Protein AF-A0AAD7R2K9-F1 (afdb_monomer_lite)

Foldseek 3Di:
DDWDDWAADPVRDIDIDDDDDDDPVRLVVQDKDWDWDDDPVDPDIDIDIDDNDPDPPVVVVVVVVVVVVVVVVVVVVVVVVVVVVVVVCDPDDDDPPPVVVVVVVVVVVVVPPPDDDDDDDDDDDDDDDDD

Radius of gyration: 46.76 Å; chains: 1; bounding box: 80×74×136 Å

Secondary structure (DSSP, 8-state):
-EEPPPEE-TTS-EE--EE----HHHHHTT--EEEEE--TT-SS-EEEEE--PPPP-HHHHHHHHHHHHHHHHHHHHHHHHHHHHHHT----S--SSHHHHHHHHHHHHHTS--S----------------

pLDDT: mean 74.36, std 19.79, range [34.72, 96.75]

Structure (mmCIF, N/CA/C/O backbone):
data_AF-A0AAD7R2K9-F1
#
_entry.id   AF-A0AAD7R2K9-F1
#
loop_
_atom_site.group_PDB
_atom_site.id
_atom_site.type_symbol
_atom_site.label_atom_id
_atom_site.label_alt_id
_atom_site.label_comp_id
_atom_site.label_asym_id
_atom_site.label_entity_id
_atom_site.label_seq_id
_atom_site.pdbx_PDB_ins_code
_atom_site.Cartn_x
_atom_site.Cartn_y
_atom_site.Cartn_z
_atom_site.occupancy
_atom_site.B_iso_or_equiv
_atom_site.auth_seq_id
_atom_site.auth_comp_id
_atom_site.auth_asym_id
_atom_site.auth_atom_id
_atom_site.pdbx_PDB_model_num
ATOM 1 N N . MET A 1 1 ? 9.596 -16.242 -8.250 1.00 86.19 1 MET A N 1
ATOM 2 C CA . MET A 1 1 ? 9.595 -15.053 -9.129 1.00 86.19 1 MET A CA 1
ATOM 3 C C . MET A 1 1 ? 9.625 -15.546 -10.561 1.00 86.19 1 MET A C 1
ATOM 5 O O . MET A 1 1 ? 10.373 -16.474 -10.833 1.00 86.19 1 MET A O 1
ATOM 9 N N . THR A 1 2 ? 8.824 -14.954 -11.438 1.00 94.69 2 THR A N 1
ATOM 10 C CA . THR A 1 2 ? 8.693 -15.361 -12.841 1.00 94.69 2 THR A CA 1
ATOM 11 C C . THR A 1 2 ? 8.958 -14.160 -13.737 1.00 94.69 2 THR A C 1
ATOM 13 O O . THR A 1 2 ? 8.508 -13.049 -13.443 1.00 94.69 2 THR A O 1
ATOM 16 N N . ILE A 1 3 ? 9.710 -14.381 -14.810 1.00 94.94 3 ILE A N 1
ATOM 17 C CA . ILE A 1 3 ? 10.007 -13.392 -15.847 1.00 94.94 3 ILE A CA 1
ATOM 18 C C . ILE A 1 3 ? 9.209 -13.811 -17.079 1.00 94.94 3 ILE A C 1
ATOM 20 O O . ILE A 1 3 ? 9.294 -14.965 -17.486 1.00 94.94 3 ILE A O 1
ATOM 24 N N . GLY A 1 4 ? 8.381 -12.908 -17.597 1.00 94.31 4 GLY A N 1
ATOM 25 C CA . GLY A 1 4 ? 7.691 -13.101 -18.868 1.00 94.31 4 GLY A CA 1
ATOM 26 C C . GLY A 1 4 ? 8.590 -12.752 -20.048 1.00 94.31 4 GLY A C 1
ATOM 27 O O . GLY A 1 4 ? 9.653 -12.158 -19.868 1.00 94.31 4 GLY A O 1
ATOM 28 N N . ASP A 1 5 ? 8.134 -13.090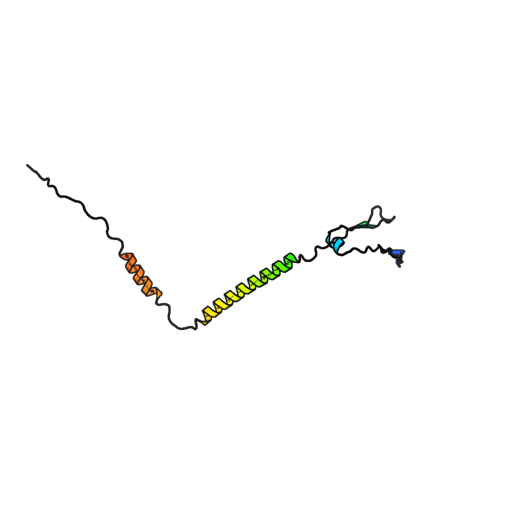 -21.247 1.00 95.56 5 ASP A N 1
ATOM 29 C CA . ASP A 1 5 ? 8.824 -12.720 -22.478 1.00 95.56 5 ASP A CA 1
ATOM 30 C C . ASP A 1 5 ? 8.746 -11.208 -22.734 1.00 95.56 5 ASP A C 1
ATOM 32 O O . ASP A 1 5 ? 7.863 -10.505 -22.228 1.00 95.56 5 ASP A O 1
ATOM 36 N N . THR A 1 6 ? 9.684 -10.708 -23.537 1.00 95.00 6 THR A N 1
ATOM 37 C CA . THR A 1 6 ? 9.663 -9.329 -24.031 1.00 95.00 6 THR A CA 1
ATOM 38 C C . THR A 1 6 ? 8.796 -9.263 -25.285 1.00 95.00 6 THR A C 1
ATOM 40 O O . THR A 1 6 ? 9.122 -9.890 -26.291 1.00 95.00 6 THR A O 1
ATOM 43 N N . LEU A 1 7 ? 7.707 -8.495 -25.242 1.00 96.12 7 LEU A N 1
ATOM 44 C CA . LEU A 1 7 ? 6.774 -8.340 -26.359 1.00 96.12 7 LEU A CA 1
ATOM 45 C C . LEU A 1 7 ? 6.941 -6.960 -27.012 1.00 96.12 7 LEU A C 1
ATOM 47 O O . LEU A 1 7 ? 7.045 -5.966 -26.294 1.00 96.12 7 LEU A O 1
ATOM 51 N N . PRO A 1 8 ? 6.956 -6.859 -28.349 1.00 96.75 8 PRO A N 1
ATOM 52 C CA . PRO A 1 8 ? 7.008 -5.573 -29.033 1.00 96.75 8 PRO A CA 1
ATOM 53 C C . PRO A 1 8 ? 5.651 -4.855 -28.996 1.00 96.75 8 PRO A C 1
ATOM 55 O O . 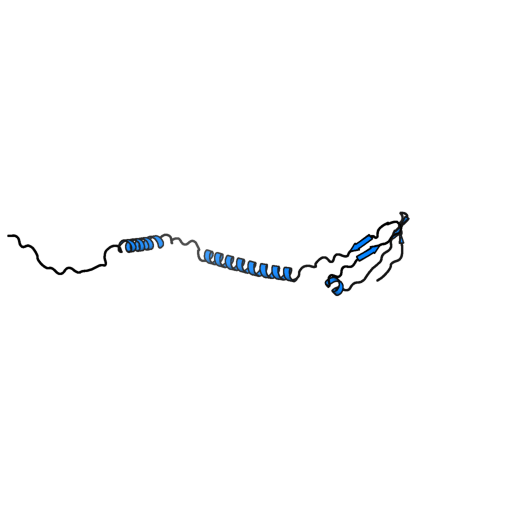PRO A 1 8 ? 4.595 -5.482 -29.077 1.00 96.75 8 PRO A O 1
ATOM 58 N N . ASN A 1 9 ? 5.695 -3.527 -28.940 1.00 94.81 9 ASN A N 1
ATOM 59 C CA . ASN A 1 9 ? 4.553 -2.645 -29.152 1.00 94.81 9 ASN A CA 1
ATOM 60 C C . ASN A 1 9 ? 4.537 -2.127 -30.594 1.00 94.81 9 ASN A C 1
ATOM 62 O O . ASN A 1 9 ? 5.582 -1.959 -31.222 1.00 94.81 9 ASN A O 1
ATOM 66 N N . GLY A 1 10 ? 3.346 -1.828 -31.120 1.00 96.69 10 GLY A N 1
ATOM 67 C CA . GLY A 1 10 ? 3.177 -1.286 -32.477 1.00 96.69 10 GLY A CA 1
ATOM 68 C C . GLY A 1 10 ? 3.746 0.127 -32.682 1.00 96.69 10 GLY A C 1
ATOM 69 O O . GLY A 1 10 ? 3.753 0.619 -33.804 1.00 96.69 10 GLY A O 1
ATOM 70 N N . ASP A 1 11 ? 4.221 0.769 -31.616 1.00 96.50 11 ASP A N 1
ATOM 71 C CA . ASP A 1 11 ? 4.829 2.103 -31.595 1.00 96.50 11 ASP A CA 1
ATOM 72 C C . ASP A 1 11 ? 6.371 2.066 -31.517 1.00 96.50 11 ASP A C 1
ATOM 74 O O . ASP A 1 11 ? 7.010 3.106 -31.367 1.00 96.50 11 ASP A O 1
ATOM 78 N N . GLY A 1 12 ? 6.980 0.877 -31.612 1.00 92.75 12 GLY A N 1
ATOM 79 C CA . GLY A 1 12 ? 8.433 0.693 -31.526 1.00 92.75 12 GLY A CA 1
ATOM 80 C C . GLY A 1 12 ? 8.982 0.568 -30.101 1.00 92.75 12 GLY A C 1
ATOM 81 O O . GLY A 1 12 ? 10.198 0.481 -29.926 1.00 92.75 12 GLY A O 1
ATOM 82 N N . THR A 1 13 ? 8.121 0.531 -29.081 1.00 94.31 13 THR A N 1
ATOM 83 C CA . THR A 1 13 ? 8.517 0.240 -27.694 1.00 94.31 13 THR A CA 1
ATOM 84 C C . THR A 1 13 ? 8.375 -1.256 -27.361 1.00 94.31 13 THR A C 1
ATOM 86 O O . THR A 1 13 ? 7.944 -2.053 -28.195 1.00 94.31 13 THR A O 1
ATOM 89 N N . TYR A 1 14 ? 8.760 -1.672 -26.150 1.00 94.12 14 TYR A N 1
ATOM 90 C CA . TYR A 1 14 ? 8.671 -3.068 -25.698 1.00 94.12 14 TYR A CA 1
ATOM 91 C C . TYR A 1 14 ? 7.967 -3.172 -24.341 1.00 94.12 14 TYR A C 1
ATOM 93 O O . TYR A 1 14 ? 8.106 -2.294 -23.489 1.00 94.12 14 TYR A O 1
ATOM 101 N N . GLN A 1 15 ? 7.263 -4.281 -24.112 1.00 95.06 15 GLN A N 1
ATOM 102 C CA . GLN A 1 15 ? 6.669 -4.656 -22.830 1.00 95.06 15 GLN A CA 1
ATOM 103 C C . GLN A 1 15 ? 7.389 -5.861 -22.232 1.00 95.06 15 GLN A C 1
ATOM 105 O O . GLN A 1 15 ? 7.686 -6.832 -22.923 1.00 95.06 15 GLN A O 1
ATOM 110 N N . LEU A 1 16 ? 7.618 -5.822 -20.921 1.00 94.31 16 LEU A N 1
ATOM 111 C CA . LEU A 1 16 ? 8.169 -6.932 -20.152 1.00 94.31 16 LEU A CA 1
ATOM 112 C C . LEU A 1 16 ? 7.472 -6.998 -18.796 1.00 94.31 16 LEU A C 1
ATOM 114 O O . LEU A 1 16 ? 7.330 -5.983 -18.113 1.00 94.31 16 LEU A O 1
ATOM 118 N N . ARG A 1 17 ? 7.096 -8.204 -18.364 1.00 94.81 17 ARG A N 1
ATOM 119 C CA . ARG A 1 17 ? 6.466 -8.428 -17.058 1.00 94.81 17 ARG A CA 1
ATOM 120 C C . ARG A 1 17 ? 7.356 -9.272 -16.154 1.00 94.81 17 ARG A C 1
ATOM 122 O O . ARG A 1 17 ? 7.820 -10.340 -16.539 1.00 94.81 17 ARG A O 1
ATOM 129 N N . ARG A 1 18 ? 7.534 -8.828 -14.908 1.00 94.19 18 ARG A N 1
ATOM 130 C CA . ARG A 1 18 ? 8.093 -9.639 -13.815 1.00 94.19 18 ARG A CA 1
ATOM 131 C C . ARG A 1 18 ? 7.031 -9.822 -12.742 1.00 94.19 18 ARG A C 1
ATOM 133 O O . ARG A 1 18 ? 6.247 -8.914 -12.483 1.00 94.19 18 ARG A O 1
ATOM 140 N N . SER A 1 19 ? 6.945 -11.006 -12.151 1.00 93.19 19 SER A N 1
ATOM 141 C CA . SER A 1 19 ? 5.942 -11.314 -11.126 1.00 93.19 19 SER A CA 1
ATOM 142 C C . SER A 1 19 ? 6.573 -12.041 -9.945 1.00 93.19 19 SER A C 1
ATOM 144 O O . SER A 1 19 ? 7.385 -12.952 -10.112 1.00 93.19 19 SER A O 1
ATOM 146 N N . LEU A 1 20 ? 6.211 -11.618 -8.737 1.00 91.19 20 LEU A N 1
ATOM 147 C CA . LEU A 1 20 ? 6.659 -12.199 -7.478 1.00 91.19 20 LEU A CA 1
ATOM 148 C C . LEU A 1 20 ? 5.429 -12.671 -6.705 1.00 91.19 20 LEU A C 1
ATOM 150 O O . LEU A 1 20 ? 4.560 -11.869 -6.379 1.00 91.19 20 LEU A O 1
ATOM 154 N N . SER A 1 21 ? 5.360 -13.969 -6.427 1.00 90.19 21 SER A N 1
ATOM 155 C CA . SER A 1 21 ? 4.327 -14.541 -5.567 1.00 90.19 21 SER A CA 1
ATOM 156 C C . SER A 1 21 ? 4.758 -14.393 -4.112 1.00 90.19 21 SER A C 1
ATOM 158 O O . SER A 1 21 ? 5.848 -14.835 -3.750 1.00 90.19 21 SER A O 1
ATOM 160 N N . VAL A 1 22 ? 3.908 -13.778 -3.294 1.00 87.25 22 VAL A N 1
ATOM 161 C CA . VAL A 1 22 ? 4.142 -13.536 -1.866 1.00 87.25 22 VAL A CA 1
ATOM 162 C C . VAL A 1 22 ? 3.010 -14.197 -1.081 1.00 87.25 22 VAL A C 1
ATOM 164 O O . VAL A 1 22 ? 1.856 -14.148 -1.507 1.00 87.25 22 VAL A O 1
ATOM 167 N N . SER A 1 23 ? 3.321 -14.847 0.042 1.00 86.75 23 SER A N 1
ATOM 168 C CA . SER A 1 23 ? 2.298 -15.435 0.912 1.00 86.75 23 SER A CA 1
ATOM 169 C C . SER A 1 23 ? 1.502 -14.352 1.653 1.00 86.75 23 SER A C 1
ATOM 171 O O . SER A 1 23 ? 2.006 -13.261 1.922 1.00 86.75 23 SER A O 1
ATOM 173 N N . ALA A 1 24 ? 0.259 -14.660 2.034 1.00 81.19 24 ALA A N 1
ATOM 174 C CA . ALA A 1 24 ? -0.593 -13.734 2.788 1.00 81.19 24 ALA A CA 1
ATOM 175 C C . ALA A 1 24 ? 0.027 -13.312 4.136 1.00 81.19 24 ALA A C 1
ATOM 177 O O . ALA A 1 24 ? -0.144 -12.176 4.578 1.00 81.19 24 ALA A O 1
ATOM 178 N N . GLU A 1 25 ? 0.790 -14.207 4.765 1.00 77.50 25 GLU A N 1
ATOM 179 C CA . GLU A 1 25 ? 1.482 -13.942 6.028 1.00 77.50 25 GLU A CA 1
ATOM 180 C C . GLU A 1 25 ? 2.633 -12.939 5.865 1.00 77.50 25 GLU A C 1
ATOM 182 O O . GLU A 1 25 ? 2.771 -12.009 6.656 1.00 77.50 25 GLU A O 1
ATOM 187 N N . MET A 1 26 ? 3.399 -13.056 4.775 1.00 73.00 26 MET A N 1
ATOM 188 C CA . MET A 1 26 ? 4.445 -12.093 4.414 1.00 73.00 26 MET A CA 1
ATOM 189 C C . MET A 1 26 ? 3.860 -10.717 4.065 1.00 73.00 26 MET A C 1
ATOM 191 O O . MET A 1 26 ? 4.425 -9.694 4.445 1.00 73.00 26 MET A O 1
ATOM 195 N N . LEU A 1 27 ? 2.695 -10.673 3.412 1.00 74.12 27 LEU A N 1
ATOM 196 C CA . LEU A 1 27 ? 1.980 -9.414 3.173 1.00 74.12 27 LEU A CA 1
ATOM 197 C C . LEU A 1 27 ? 1.470 -8.785 4.480 1.00 74.12 27 LEU A C 1
ATOM 199 O O . LEU A 1 27 ? 1.498 -7.567 4.634 1.00 74.12 27 LEU A O 1
ATOM 203 N N . SER A 1 28 ? 1.062 -9.611 5.446 1.00 68.06 28 SER A N 1
ATOM 204 C CA . SER A 1 28 ? 0.559 -9.166 6.753 1.00 68.06 28 SER A CA 1
ATOM 205 C C . SER A 1 28 ? 1.663 -8.656 7.685 1.00 68.06 28 SER A C 1
ATOM 207 O O . SER A 1 28 ? 1.408 -7.793 8.522 1.00 68.06 28 SER A O 1
ATOM 209 N N . GLN A 1 29 ? 2.905 -9.118 7.510 1.00 67.31 29 GLN A N 1
ATOM 210 C CA . GLN A 1 29 ? 4.074 -8.637 8.258 1.00 67.31 29 GLN A CA 1
ATOM 211 C C . GLN A 1 29 ? 4.573 -7.245 7.837 1.00 67.31 29 GLN A C 1
ATOM 213 O O . GLN A 1 29 ? 5.575 -6.774 8.371 1.00 67.31 29 GLN A O 1
ATOM 218 N N . ARG A 1 30 ? 3.855 -6.541 6.946 1.00 62.47 30 ARG A N 1
ATOM 219 C CA . ARG A 1 30 ? 4.150 -5.145 6.577 1.00 62.47 30 ARG A CA 1
ATOM 220 C C . ARG A 1 30 ? 5.530 -4.977 5.927 1.00 62.47 30 ARG A C 1
ATOM 222 O O . ARG A 1 30 ? 6.178 -3.944 6.088 1.00 62.47 30 ARG A O 1
ATOM 229 N N . HIS A 1 31 ? 5.972 -5.986 5.176 1.00 66.56 31 HIS A N 1
ATOM 230 C CA . HIS A 1 31 ? 7.195 -5.901 4.381 1.00 66.56 31 HIS A CA 1
ATOM 231 C C . HIS A 1 31 ? 7.001 -4.919 3.220 1.00 66.56 31 HIS A C 1
ATOM 233 O O . HIS A 1 31 ? 6.020 -4.997 2.479 1.00 66.56 31 HIS A O 1
ATOM 239 N N . GLY A 1 32 ? 7.937 -3.981 3.067 1.00 78.44 32 GLY A N 1
ATOM 240 C CA . GLY A 1 32 ? 7.981 -3.083 1.917 1.00 78.44 32 GLY A CA 1
ATOM 241 C C . GLY A 1 32 ? 8.591 -3.805 0.720 1.00 78.44 32 GLY A C 1
ATOM 242 O O . GLY A 1 32 ? 9.764 -4.173 0.756 1.00 78.44 32 GLY A O 1
ATOM 243 N N . TYR A 1 33 ? 7.810 -4.012 -0.339 1.00 86.25 33 TYR A N 1
ATOM 244 C CA . TYR A 1 33 ? 8.325 -4.539 -1.605 1.00 86.25 33 TYR A CA 1
ATOM 245 C C . TYR A 1 33 ? 8.579 -3.383 -2.561 1.00 86.25 33 TYR A C 1
ATOM 247 O O . TYR A 1 33 ? 7.712 -2.537 -2.729 1.00 86.25 33 TYR A O 1
ATOM 255 N N . THR A 1 34 ? 9.726 -3.354 -3.232 1.00 90.38 34 THR A N 1
ATOM 256 C CA . THR A 1 34 ? 10.027 -2.321 -4.233 1.00 90.38 34 THR A CA 1
ATOM 257 C C . THR A 1 34 ? 10.397 -2.974 -5.556 1.00 90.38 34 THR A C 1
ATOM 259 O O . THR A 1 34 ? 11.251 -3.857 -5.616 1.00 90.38 34 THR A O 1
ATOM 262 N N . CYS A 1 35 ? 9.744 -2.540 -6.631 1.00 91.62 35 CYS A N 1
ATOM 263 C CA . CYS A 1 35 ? 10.095 -2.884 -8.000 1.00 91.62 35 CYS A CA 1
ATOM 264 C C . CYS A 1 35 ? 11.013 -1.799 -8.569 1.00 91.62 35 CYS A C 1
ATOM 266 O O . CYS A 1 35 ? 10.579 -0.668 -8.763 1.00 91.62 35 CYS A O 1
ATOM 268 N N . THR A 1 36 ? 12.268 -2.148 -8.850 1.00 94.00 36 THR A N 1
ATOM 269 C CA . THR A 1 36 ? 13.249 -1.240 -9.457 1.00 94.00 36 THR A CA 1
ATOM 270 C C . THR A 1 36 ? 13.406 -1.534 -10.943 1.00 94.00 36 THR A C 1
ATOM 272 O O . THR A 1 36 ? 13.788 -2.640 -11.333 1.00 94.00 36 THR A O 1
ATOM 275 N N . VAL A 1 37 ? 13.188 -0.523 -11.777 1.00 93.88 37 VAL A N 1
ATOM 276 C CA . VAL A 1 37 ? 13.396 -0.572 -13.224 1.00 93.88 37 VAL A CA 1
ATOM 277 C C . VAL A 1 37 ? 14.594 0.299 -13.588 1.00 93.88 37 VAL A C 1
ATOM 279 O O . VAL A 1 37 ? 14.652 1.481 -13.255 1.00 93.88 37 VAL A O 1
ATOM 282 N N . ARG A 1 38 ? 15.561 -0.302 -14.288 1.00 93.50 38 ARG A N 1
ATOM 283 C CA . ARG A 1 38 ? 16.703 0.392 -14.893 1.00 93.50 38 ARG A CA 1
ATOM 284 C C . ARG A 1 38 ? 16.591 0.282 -16.403 1.00 93.50 38 ARG A C 1
ATOM 286 O O . ARG A 1 38 ? 16.453 -0.825 -16.921 1.00 93.50 38 ARG A O 1
ATOM 293 N N . HIS A 1 39 ? 16.660 1.411 -17.089 1.00 92.31 39 HIS A N 1
ATOM 294 C CA . HIS A 1 39 ? 16.611 1.474 -18.541 1.00 92.31 39 HIS A CA 1
ATOM 295 C C . HIS A 1 39 ? 17.624 2.508 -19.021 1.00 92.31 39 HIS A C 1
ATOM 297 O O . HIS A 1 39 ? 17.745 3.557 -18.406 1.00 92.31 39 HIS A O 1
ATOM 303 N N . VAL A 1 40 ? 18.343 2.219 -20.108 1.00 90.38 40 VAL A N 1
ATOM 304 C CA . VAL A 1 40 ? 19.434 3.076 -20.613 1.00 90.38 40 VAL A CA 1
ATOM 305 C C . VAL A 1 40 ? 18.975 4.495 -20.960 1.00 90.38 40 VAL A C 1
ATOM 307 O O . VAL A 1 40 ? 19.743 5.435 -20.835 1.00 90.38 40 VAL A O 1
ATOM 310 N N . SER A 1 41 ? 17.710 4.655 -21.355 1.00 87.88 41 SER A N 1
ATOM 311 C CA . SER A 1 41 ? 17.117 5.965 -21.652 1.00 87.88 41 SER A CA 1
ATOM 312 C C . SER A 1 41 ? 16.750 6.775 -20.400 1.00 87.88 41 SER A C 1
ATOM 314 O O . SER A 1 41 ? 16.189 7.858 -20.537 1.00 87.88 41 SER A O 1
ATOM 316 N N . MET A 1 42 ? 16.966 6.236 -19.199 1.00 90.00 42 MET A N 1
ATOM 317 C CA . MET A 1 42 ? 16.631 6.885 -17.936 1.00 90.00 42 MET A CA 1
ATOM 318 C C . MET A 1 42 ? 17.924 7.127 -17.159 1.00 90.00 42 MET A C 1
ATOM 320 O O . MET A 1 42 ? 18.617 6.178 -16.793 1.00 90.00 42 MET A O 1
ATOM 324 N N . ASP A 1 43 ? 18.242 8.395 -16.901 1.00 85.62 43 ASP A N 1
ATOM 325 C CA . ASP A 1 43 ? 19.428 8.769 -16.120 1.00 85.62 43 ASP A CA 1
ATOM 326 C C . ASP A 1 43 ? 19.325 8.275 -14.664 1.00 85.62 43 ASP A C 1
ATOM 328 O O . ASP A 1 43 ? 20.324 7.970 -14.012 1.00 85.62 43 ASP A O 1
ATOM 332 N N . ASN A 1 44 ? 18.095 8.145 -14.156 1.00 86.06 44 ASN A N 1
ATOM 333 C CA . ASN A 1 44 ? 17.772 7.572 -12.854 1.00 86.06 44 ASN A CA 1
ATOM 334 C C . ASN A 1 44 ? 17.069 6.207 -12.977 1.00 86.06 44 ASN A C 1
ATOM 336 O O . ASN A 1 44 ? 16.642 5.782 -14.042 1.00 86.06 44 ASN A O 1
ATOM 340 N N . LYS A 1 45 ? 16.927 5.494 -11.856 1.00 91.06 45 LYS A N 1
ATOM 341 C CA . LYS A 1 45 ? 16.068 4.300 -11.770 1.00 91.06 45 LYS A CA 1
ATOM 342 C C . LYS A 1 45 ? 14.624 4.699 -11.456 1.00 91.06 45 LYS A C 1
ATOM 344 O O . LYS A 1 45 ? 14.402 5.680 -10.745 1.00 91.06 45 LYS A O 1
ATOM 349 N N . LEU A 1 46 ? 13.669 3.903 -11.926 1.00 92.50 46 LEU A N 1
ATOM 350 C CA . LEU A 1 46 ? 12.269 3.990 -11.518 1.00 92.50 46 LEU A CA 1
ATOM 351 C C . LEU A 1 46 ? 12.007 2.956 -10.419 1.00 92.50 46 LEU A C 1
ATOM 353 O O . LEU A 1 46 ? 12.036 1.757 -10.686 1.00 92.50 46 LEU A O 1
ATOM 357 N N . ASP A 1 47 ? 11.749 3.425 -9.200 1.00 92.94 47 ASP A N 1
ATOM 358 C CA . ASP A 1 47 ? 11.395 2.586 -8.054 1.00 92.94 47 ASP A CA 1
ATOM 359 C C . ASP A 1 47 ? 9.897 2.714 -7.759 1.00 92.94 47 ASP A C 1
ATOM 361 O O . ASP A 1 47 ? 9.398 3.801 -7.481 1.00 92.94 47 ASP A O 1
ATOM 365 N N . VAL A 1 48 ? 9.180 1.593 -7.805 1.00 90.38 48 VAL A N 1
ATOM 366 C CA . VAL A 1 48 ? 7.759 1.504 -7.454 1.00 90.38 48 VAL A CA 1
ATOM 367 C C . VAL A 1 48 ? 7.631 0.681 -6.183 1.00 90.38 48 VAL A C 1
ATOM 369 O O . VAL A 1 48 ? 7.846 -0.533 -6.200 1.00 90.38 48 VAL A O 1
ATOM 372 N N . THR A 1 49 ? 7.296 1.333 -5.075 1.00 89.69 49 THR A N 1
ATOM 373 C CA . THR A 1 49 ? 7.090 0.664 -3.787 1.00 89.69 49 THR A CA 1
ATOM 374 C C . THR A 1 49 ? 5.649 0.179 -3.662 1.00 89.69 49 THR A C 1
ATOM 376 O O . THR A 1 49 ? 4.700 0.883 -3.995 1.00 89.69 49 THR A O 1
ATOM 379 N N . TRP A 1 50 ? 5.492 -1.051 -3.193 1.00 85.00 50 TRP A N 1
ATOM 380 C CA . TRP A 1 50 ? 4.227 -1.662 -2.837 1.00 85.00 50 TRP A CA 1
ATOM 381 C C . TRP A 1 50 ? 3.757 -1.111 -1.497 1.00 85.00 50 TRP A C 1
ATOM 383 O O . TRP A 1 50 ? 4.395 -1.337 -0.465 1.00 85.00 50 TRP A O 1
ATOM 393 N N . GLU A 1 51 ? 2.619 -0.429 -1.509 1.00 75.69 51 GLU A N 1
ATOM 394 C CA . GLU A 1 51 ? 1.983 0.060 -0.296 1.00 75.69 51 GLU A CA 1
ATOM 395 C C . GLU A 1 51 ? 0.892 -0.925 0.131 1.00 75.69 51 GLU A C 1
ATOM 397 O O . GLU A 1 51 ? -0.137 -1.080 -0.530 1.00 75.69 51 GLU A O 1
ATOM 402 N N . SER A 1 52 ? 1.131 -1.639 1.234 1.00 69.00 52 SER A N 1
ATOM 403 C CA . SER A 1 52 ? 0.099 -2.487 1.823 1.00 69.00 52 SER A CA 1
ATOM 404 C C . SER A 1 52 ? -0.981 -1.588 2.411 1.00 69.00 52 SER A C 1
ATOM 406 O O . SER A 1 52 ? -0.778 -0.997 3.474 1.00 69.00 52 SER A O 1
ATOM 408 N N . GLN A 1 53 ? -2.139 -1.506 1.754 1.00 65.12 53 GLN A N 1
ATOM 409 C CA . GLN A 1 53 ? -3.291 -0.854 2.364 1.00 65.12 53 GLN A CA 1
ATOM 410 C C . GLN A 1 53 ? -3.621 -1.566 3.683 1.00 65.12 53 GLN A C 1
ATOM 412 O O . GLN A 1 53 ? -3.682 -2.802 3.704 1.00 65.12 53 GLN A O 1
ATOM 417 N N . PRO A 1 54 ?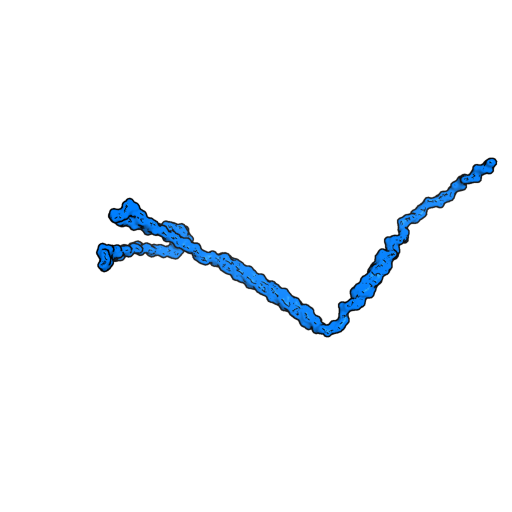 -3.795 -0.830 4.795 1.00 62.22 54 PRO A N 1
ATOM 418 C CA . PRO A 1 54 ? -4.269 -1.435 6.024 1.00 62.22 54 PRO A CA 1
ATOM 419 C C . PRO A 1 54 ? -5.633 -2.058 5.727 1.00 62.22 54 PRO A C 1
ATOM 421 O O . PRO A 1 54 ? -6.573 -1.363 5.341 1.00 62.22 54 PRO A O 1
ATOM 424 N N . GLY A 1 55 ? -5.724 -3.383 5.855 1.00 64.75 55 GLY A N 1
ATOM 425 C CA . GLY A 1 55 ? -7.002 -4.077 5.760 1.00 64.75 55 GLY A CA 1
ATOM 426 C C . GLY A 1 55 ? -7.996 -3.518 6.788 1.00 64.75 55 GLY A C 1
ATOM 427 O O . GLY A 1 55 ? -7.587 -2.843 7.739 1.00 64.75 55 GLY A O 1
ATOM 428 N N . PRO A 1 56 ? -9.304 -3.787 6.629 1.00 68.25 56 PRO A N 1
ATOM 429 C CA . PRO A 1 56 ? -10.303 -3.364 7.601 1.00 68.25 56 PRO A CA 1
ATOM 430 C C . PRO A 1 56 ? -9.858 -3.774 9.006 1.00 68.25 56 PRO A C 1
ATOM 432 O O . PRO A 1 56 ? -9.561 -4.944 9.242 1.00 68.25 56 PRO A O 1
ATOM 435 N N . ASN A 1 57 ? -9.790 -2.819 9.936 1.00 77.38 57 ASN A N 1
ATOM 436 C CA . ASN A 1 57 ? -9.463 -3.112 11.327 1.00 77.38 57 ASN A CA 1
ATOM 437 C C . ASN A 1 57 ? -10.610 -3.938 11.918 1.00 77.38 57 ASN A C 1
ATOM 439 O O . ASN A 1 57 ? -11.579 -3.379 12.425 1.00 77.38 57 ASN A O 1
ATOM 443 N N . ILE A 1 58 ? -10.519 -5.267 11.828 1.00 76.69 58 ILE A N 1
ATOM 444 C CA . ILE A 1 58 ? -11.587 -6.200 12.223 1.00 76.69 58 ILE A CA 1
ATOM 445 C C . ILE A 1 58 ? -12.005 -5.948 13.677 1.00 76.69 58 ILE A C 1
ATOM 447 O O . ILE A 1 58 ? -13.193 -5.936 13.984 1.00 76.69 58 ILE A O 1
ATOM 451 N N . ALA A 1 59 ? -11.047 -5.637 14.555 1.00 74.12 59 ALA A N 1
ATOM 452 C CA . ALA A 1 59 ? -11.314 -5.252 15.941 1.00 74.12 59 ALA A CA 1
ATOM 453 C C . ALA A 1 59 ? -12.197 -3.994 16.059 1.00 74.12 59 ALA A C 1
ATOM 455 O O . ALA A 1 59 ? -13.092 -3.938 16.898 1.00 74.12 59 ALA A O 1
ATOM 456 N N . LEU A 1 60 ? -11.983 -3.002 15.192 1.00 81.00 60 LEU A N 1
ATOM 457 C CA . LEU A 1 60 ? -12.737 -1.749 15.175 1.00 81.00 60 LEU A CA 1
ATOM 458 C C . LEU A 1 60 ? -14.141 -1.958 14.594 1.00 81.00 60 LEU A C 1
ATOM 460 O O . LEU A 1 60 ? -15.111 -1.425 15.125 1.00 81.00 60 LEU A O 1
ATOM 464 N N . VAL A 1 61 ? -14.262 -2.801 13.564 1.00 81.69 61 VAL A N 1
ATOM 465 C CA . VAL A 1 61 ? -15.555 -3.193 12.982 1.00 81.69 61 VAL A CA 1
ATOM 466 C C . VAL A 1 61 ? -16.396 -3.963 14.001 1.00 81.69 61 VAL A C 1
ATOM 468 O O . VAL A 1 61 ? -17.553 -3.613 14.233 1.00 81.69 61 VAL A O 1
ATOM 471 N N . LEU A 1 62 ? -15.823 -4.972 14.663 1.00 82.56 62 LEU A N 1
ATOM 472 C CA . LEU A 1 62 ? -16.518 -5.748 15.694 1.00 82.56 62 LEU A CA 1
ATOM 473 C C . LEU A 1 62 ? -16.888 -4.879 16.903 1.00 82.56 62 LEU A C 1
ATOM 475 O O . LEU A 1 62 ? -18.022 -4.942 17.378 1.00 82.56 62 LEU A O 1
ATOM 479 N N . GLY A 1 63 ? -15.969 -4.022 17.357 1.00 85.88 63 GLY A N 1
ATOM 480 C CA . GLY A 1 63 ? -16.217 -3.094 18.460 1.00 85.88 63 GLY A CA 1
ATOM 481 C C . GLY A 1 63 ? -17.356 -2.116 18.166 1.00 85.88 63 GLY A C 1
ATOM 482 O O . GLY A 1 63 ? -18.267 -1.962 18.981 1.00 85.88 63 GLY A O 1
ATOM 483 N N . ALA A 1 64 ? -17.362 -1.506 16.978 1.00 87.50 64 ALA A N 1
ATOM 484 C CA . ALA A 1 64 ? -18.426 -0.596 16.559 1.00 87.50 64 ALA A CA 1
ATOM 485 C C . ALA A 1 64 ? -19.786 -1.308 16.464 1.00 87.50 64 ALA A C 1
ATOM 487 O O . ALA A 1 64 ? -20.793 -0.780 16.934 1.00 87.50 64 ALA A O 1
ATOM 488 N N . SER A 1 65 ? -19.805 -2.532 15.928 1.00 86.50 65 SER A N 1
ATOM 489 C CA . SER A 1 65 ? -21.022 -3.341 15.778 1.00 86.50 65 SER A CA 1
ATOM 490 C C . SER A 1 65 ? -21.677 -3.648 17.127 1.00 86.50 65 SER A C 1
ATOM 492 O O . SER A 1 65 ? -22.870 -3.415 17.312 1.00 86.50 65 SER A O 1
ATOM 494 N N . LEU A 1 66 ? -20.892 -4.129 18.097 1.00 89.25 66 LEU A N 1
ATOM 495 C CA . LEU A 1 66 ? -21.390 -4.461 19.436 1.00 89.25 66 LEU A CA 1
ATOM 496 C C . LEU A 1 66 ? -21.894 -3.222 20.185 1.00 89.25 66 LEU A C 1
ATOM 498 O O . LEU A 1 66 ? -22.930 -3.276 20.848 1.00 89.25 66 LEU A O 1
ATOM 502 N N . THR A 1 67 ? -21.186 -2.101 20.043 1.00 89.06 67 THR A N 1
ATOM 503 C CA . THR A 1 67 ? -21.560 -0.831 20.680 1.00 89.06 67 THR A CA 1
ATOM 504 C C . THR A 1 67 ? -22.860 -0.270 20.096 1.00 89.06 67 THR A C 1
ATOM 506 O O . THR A 1 67 ? -23.722 0.199 20.834 1.00 89.06 67 THR A O 1
ATOM 509 N N . ALA A 1 68 ? -23.045 -0.358 18.777 1.00 92.19 68 ALA A N 1
ATOM 510 C CA . ALA A 1 68 ? -24.273 0.085 18.123 1.00 92.19 68 ALA A CA 1
ATOM 511 C C . ALA A 1 68 ? -25.488 -0.763 18.533 1.00 92.19 68 ALA A C 1
ATOM 513 O O . ALA A 1 68 ? -26.560 -0.220 18.800 1.00 92.19 68 ALA A O 1
ATOM 514 N N . LEU A 1 69 ? -25.320 -2.087 18.628 1.00 92.94 69 LEU A N 1
ATOM 515 C CA . LEU A 1 69 ? -26.391 -2.997 19.044 1.00 92.94 69 LEU A CA 1
ATOM 516 C C . LEU A 1 69 ? -26.825 -2.757 20.494 1.00 92.94 69 LEU A C 1
ATOM 518 O O . LEU A 1 69 ? -28.025 -2.707 20.772 1.00 92.94 69 LEU A O 1
ATOM 522 N N . SER A 1 70 ? -25.875 -2.576 21.415 1.00 90.62 70 SER A N 1
ATOM 523 C CA . SER A 1 70 ? -26.192 -2.318 22.824 1.00 90.62 70 SER A CA 1
ATOM 524 C C . SER A 1 70 ? -26.894 -0.971 23.012 1.00 90.62 70 SER A C 1
ATOM 526 O O . SER A 1 70 ? -27.923 -0.905 23.686 1.00 90.62 70 SER A O 1
ATOM 528 N N . ALA A 1 71 ? -26.406 0.084 22.354 1.00 92.94 71 ALA A N 1
ATOM 529 C CA . ALA A 1 71 ? -27.038 1.399 22.377 1.00 92.94 71 ALA A CA 1
ATOM 530 C C . ALA A 1 71 ? -28.451 1.366 21.772 1.00 92.94 71 ALA A C 1
ATOM 532 O O . ALA A 1 71 ? -29.391 1.897 22.366 1.00 92.94 71 ALA A O 1
ATOM 533 N N . GLY A 1 72 ? -28.627 0.693 20.630 1.00 94.06 72 GLY A N 1
ATOM 534 C CA . GLY A 1 72 ? -29.931 0.526 19.991 1.00 94.06 72 GLY A CA 1
ATOM 535 C C . GLY A 1 72 ? -30.937 -0.187 20.895 1.00 94.06 72 GLY A C 1
ATOM 536 O O . GLY A 1 72 ? -32.067 0.277 21.047 1.00 94.06 72 GLY A O 1
ATOM 537 N N . LEU A 1 73 ? -30.518 -1.266 21.565 1.00 94.62 73 LEU A N 1
ATOM 538 C CA . LEU A 1 73 ? -31.375 -1.995 22.500 1.00 94.62 73 LEU A CA 1
ATOM 539 C C . LEU A 1 73 ? -31.824 -1.114 23.674 1.00 94.62 73 LEU A C 1
ATOM 541 O O . LEU A 1 73 ? -33.004 -1.119 24.023 1.00 94.62 73 LEU A O 1
ATOM 545 N N . LEU A 1 74 ? -30.915 -0.323 24.253 1.00 94.50 74 LEU A N 1
ATOM 546 C CA . LEU A 1 74 ? -31.246 0.600 25.343 1.00 94.50 74 LEU A CA 1
ATOM 547 C C . LEU A 1 74 ? -32.291 1.638 24.915 1.00 94.50 74 LEU A C 1
ATOM 549 O O . LEU A 1 74 ? -33.259 1.863 25.641 1.00 94.50 74 LEU A O 1
ATOM 553 N N . ILE A 1 75 ? -32.142 2.223 23.723 1.00 95.12 75 ILE A N 1
ATOM 554 C CA . ILE A 1 75 ? -33.101 3.198 23.182 1.00 95.12 75 ILE A CA 1
ATOM 555 C C . ILE A 1 75 ? -34.482 2.560 23.005 1.00 95.12 75 ILE A C 1
ATOM 557 O O . ILE A 1 75 ? -35.488 3.148 23.404 1.00 95.12 75 ILE A O 1
ATOM 561 N N . VAL A 1 76 ? -34.541 1.342 22.458 1.00 96.06 76 VAL A N 1
ATOM 562 C CA . VAL A 1 76 ? -35.801 0.606 22.272 1.00 96.06 76 VAL A CA 1
ATOM 563 C C . VAL A 1 76 ? -36.471 0.320 23.615 1.00 96.06 76 VAL A C 1
ATOM 565 O O . VAL A 1 76 ? -37.666 0.572 23.763 1.00 96.06 76 VAL A O 1
ATOM 568 N N . VAL A 1 77 ? -35.719 -0.150 24.615 1.00 95.62 77 VAL A N 1
ATOM 569 C CA . VAL A 1 77 ? -36.254 -0.420 25.959 1.00 95.62 77 VAL A CA 1
ATOM 570 C C . VAL A 1 77 ? -36.825 0.854 26.580 1.00 95.62 77 VAL A C 1
ATOM 572 O O . VAL A 1 77 ? -37.960 0.843 27.054 1.00 95.62 77 VAL A O 1
ATOM 575 N N . VAL A 1 78 ? -36.087 1.966 26.533 1.00 95.19 78 VAL A N 1
ATOM 576 C CA . VAL A 1 78 ? -36.558 3.259 27.052 1.00 95.19 78 VAL A CA 1
ATOM 577 C C . VAL A 1 78 ? -37.816 3.723 26.313 1.00 95.19 78 VAL A C 1
ATOM 579 O O . VAL A 1 78 ? -38.796 4.099 26.959 1.00 95.19 78 VAL A O 1
ATOM 582 N N . GLY A 1 79 ? -37.839 3.629 24.981 1.00 95.69 79 GLY A N 1
ATOM 583 C CA . GLY A 1 79 ? -39.006 3.970 24.167 1.00 95.69 79 GLY A CA 1
ATOM 584 C C . GLY A 1 79 ? -40.241 3.143 24.532 1.00 95.69 79 GLY A C 1
ATOM 585 O O . GLY A 1 79 ? -41.323 3.698 24.727 1.00 95.69 79 GLY A O 1
ATOM 586 N N . VAL A 1 80 ? -40.079 1.830 24.722 1.00 94.88 80 VAL A N 1
ATOM 587 C CA . VAL A 1 80 ? -41.161 0.931 25.152 1.00 94.88 80 VAL A CA 1
ATOM 588 C C . VAL A 1 80 ? -41.643 1.270 26.563 1.00 94.88 80 VAL A C 1
ATOM 590 O O . VAL A 1 80 ? -42.850 1.286 26.802 1.00 94.88 80 VAL A O 1
ATOM 593 N N . LEU A 1 81 ? -40.743 1.565 27.505 1.00 92.25 81 LEU A N 1
ATOM 594 C CA . LEU A 1 81 ? -41.121 1.949 28.869 1.00 92.25 81 LEU A CA 1
ATOM 595 C C . LEU A 1 81 ? -41.930 3.251 28.889 1.00 92.25 81 LEU A C 1
ATOM 597 O O . LEU A 1 81 ? -42.950 3.324 29.576 1.00 92.25 81 LEU A O 1
ATOM 601 N N . ILE A 1 82 ? -41.514 4.256 28.114 1.00 93.12 82 ILE A N 1
ATOM 602 C CA . ILE A 1 82 ? -42.244 5.521 27.975 1.00 93.12 82 ILE A CA 1
ATOM 603 C C . ILE A 1 82 ? -43.614 5.271 27.340 1.00 93.12 82 ILE A C 1
ATOM 605 O O . ILE A 1 82 ? -44.626 5.725 27.872 1.00 93.12 82 ILE A O 1
ATOM 609 N N . TRP A 1 83 ? -43.671 4.491 26.259 1.00 91.62 83 TRP A N 1
ATOM 610 C CA . TRP A 1 83 ? -44.925 4.173 25.581 1.00 91.62 83 TRP A CA 1
ATOM 611 C C . TRP A 1 83 ? -45.904 3.411 26.481 1.00 91.62 83 TRP A C 1
ATOM 613 O O . TRP A 1 83 ? -47.084 3.753 26.539 1.00 91.62 83 TRP A O 1
ATOM 623 N N . ARG A 1 84 ? -45.424 2.431 27.259 1.00 87.94 84 ARG A N 1
ATOM 624 C CA . ARG A 1 84 ? -46.255 1.712 28.240 1.00 87.94 84 ARG A CA 1
ATOM 625 C C . ARG A 1 84 ? -46.759 2.641 29.342 1.00 87.94 84 ARG A C 1
ATOM 627 O O . ARG A 1 84 ? -47.935 2.574 29.679 1.00 87.94 84 ARG A O 1
ATOM 634 N N . ARG A 1 85 ? -45.916 3.546 29.855 1.00 82.19 85 ARG A N 1
ATOM 635 C CA . ARG A 1 85 ? -46.327 4.554 30.852 1.00 82.19 85 ARG A CA 1
ATOM 636 C C . ARG A 1 85 ? -47.376 5.529 30.316 1.00 82.19 85 ARG A C 1
ATOM 638 O O . ARG A 1 85 ? -48.223 5.969 31.086 1.00 82.19 85 ARG A O 1
ATOM 645 N N . GLN A 1 86 ? -47.326 5.865 29.028 1.00 76.94 86 GLN A N 1
ATOM 646 C CA . GLN A 1 86 ? -48.331 6.712 28.382 1.00 76.94 86 GLN A CA 1
ATOM 647 C C . GLN A 1 86 ? -49.631 5.949 28.103 1.00 76.94 86 GLN A C 1
ATOM 649 O O . GLN A 1 86 ? -50.703 6.503 28.296 1.00 76.94 86 GLN A O 1
ATOM 654 N N . ARG A 1 87 ? -49.570 4.663 27.736 1.00 66.50 87 ARG A N 1
ATOM 655 C CA . ARG A 1 87 ? -50.773 3.831 27.541 1.00 66.50 87 ARG A CA 1
ATOM 656 C C . ARG A 1 87 ? -51.491 3.456 28.833 1.00 66.50 87 ARG A C 1
ATOM 658 O O . ARG A 1 87 ? -52.702 3.307 28.816 1.00 66.50 87 ARG A O 1
ATOM 665 N N . SER A 1 88 ? -50.779 3.345 29.955 1.00 57.72 88 SER A N 1
ATOM 666 C CA . SER A 1 88 ? -51.409 3.253 31.282 1.00 57.72 88 SER A CA 1
ATOM 667 C C . SER A 1 88 ? -52.091 4.561 31.712 1.00 57.72 88 SER A C 1
ATOM 669 O O . SER A 1 88 ? -52.718 4.598 32.766 1.00 57.72 88 SER A O 1
ATOM 671 N N . ARG A 1 89 ? -51.966 5.627 30.913 1.00 55.88 89 ARG A N 1
ATOM 672 C CA . ARG A 1 89 ? -52.656 6.906 31.064 1.00 55.88 89 ARG A CA 1
ATOM 673 C C . ARG A 1 89 ? -53.576 7.133 29.860 1.00 55.88 89 ARG A C 1
ATOM 675 O O . ARG A 1 89 ? -53.339 8.031 29.059 1.00 55.88 89 ARG A O 1
ATOM 682 N N . GLU A 1 90 ? -54.632 6.334 29.716 1.00 52.91 90 GLU A N 1
ATOM 683 C CA . GLU A 1 90 ? -55.794 6.848 28.979 1.00 52.91 90 GLU A CA 1
ATOM 684 C C . GLU A 1 90 ? -56.347 8.094 29.708 1.00 52.91 90 GLU A C 1
ATOM 686 O O . GLU A 1 90 ? -56.203 8.193 30.933 1.00 52.91 90 GLU A O 1
ATOM 691 N N . PRO A 1 91 ? -56.907 9.076 28.973 1.00 54.12 91 PRO A N 1
ATOM 692 C CA . PRO A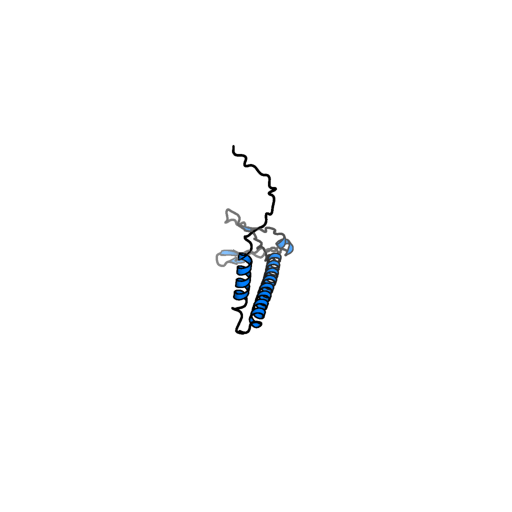 1 91 ? -57.255 10.408 29.470 1.00 54.12 91 PRO A CA 1
ATOM 693 C C . PRO A 1 91 ? -58.479 10.374 30.398 1.00 54.12 91 PRO A C 1
ATOM 695 O O . PRO A 1 91 ? -59.584 10.766 30.038 1.00 54.12 91 PRO A O 1
ATOM 698 N N . GLY A 1 92 ? -58.274 9.902 31.623 1.00 42.81 92 GLY A N 1
ATOM 699 C CA . GLY A 1 92 ? -59.186 10.111 32.735 1.00 42.81 92 GLY A CA 1
ATOM 700 C C . GLY A 1 92 ? -58.973 11.509 33.298 1.00 42.81 92 GLY A C 1
ATOM 701 O O . GLY A 1 92 ? -57.890 11.836 33.778 1.00 42.81 92 GLY A O 1
ATOM 702 N N . CYS A 1 93 ? -60.009 12.336 33.207 1.00 48.97 93 CYS A N 1
ATOM 703 C CA . CYS A 1 93 ? -60.144 13.584 33.947 1.00 48.97 93 CYS A CA 1
ATOM 704 C C . CYS A 1 93 ? -59.691 13.420 35.418 1.00 48.97 93 CYS A C 1
ATOM 706 O O . CYS A 1 93 ? -59.875 12.359 36.010 1.00 48.97 93 CYS A O 1
ATOM 708 N N . SER A 1 94 ? -59.169 14.501 36.002 1.00 55.44 94 SER A N 1
ATOM 709 C CA . SER A 1 94 ? -58.777 14.660 37.414 1.00 55.44 94 SER A CA 1
ATOM 710 C C . SER A 1 94 ? -57.410 14.122 37.841 1.00 55.44 94 SER A C 1
ATOM 712 O O . SER A 1 94 ? -57.276 13.025 38.370 1.00 55.44 94 SER A O 1
ATOM 714 N N . SER A 1 95 ? -56.418 15.013 37.805 1.00 49.44 95 SER A N 1
ATOM 715 C CA . SER A 1 95 ? -55.482 15.176 38.927 1.00 49.44 95 SER A CA 1
ATOM 716 C C . SER A 1 95 ? -54.785 16.537 38.833 1.00 49.44 95 SER A C 1
ATOM 718 O O . SER A 1 95 ? -53.581 16.613 38.609 1.00 49.44 95 SER A O 1
ATOM 720 N N . ALA A 1 96 ? -55.559 17.616 38.942 1.00 47.19 96 ALA A N 1
ATOM 721 C CA . ALA A 1 96 ? -55.016 18.953 39.194 1.00 47.19 96 ALA A CA 1
ATOM 722 C C . ALA A 1 96 ? -55.245 19.414 40.645 1.00 47.19 96 ALA A C 1
ATOM 724 O O . ALA A 1 96 ? -54.706 20.434 41.037 1.00 47.19 96 ALA A O 1
ATOM 725 N N . THR A 1 97 ? -55.994 18.666 41.464 1.00 50.00 97 THR A N 1
ATOM 726 C CA . THR A 1 97 ? -56.480 19.166 42.763 1.00 50.00 97 THR A CA 1
ATOM 727 C C . THR A 1 97 ? -55.899 18.477 43.999 1.00 50.00 97 THR A C 1
ATOM 729 O O . THR A 1 97 ? -56.274 18.839 45.105 1.00 50.00 97 THR A O 1
ATOM 732 N N . LYS A 1 98 ? -54.960 17.524 43.879 1.00 46.06 98 LYS A N 1
ATOM 733 C CA . LYS A 1 98 ? -54.319 16.931 45.079 1.00 46.06 98 LYS A CA 1
ATOM 734 C C . LYS A 1 98 ? -53.129 17.731 45.601 1.00 46.06 98 LYS A C 1
ATOM 736 O O . LYS A 1 98 ? -52.817 17.680 46.779 1.00 46.06 98 LYS A O 1
ATOM 741 N N . ASN A 1 99 ? -52.485 18.475 44.717 1.00 55.44 99 ASN A N 1
ATOM 742 C CA . ASN A 1 99 ? -51.284 19.252 44.998 1.00 55.44 99 ASN A CA 1
ATOM 743 C C . ASN A 1 99 ? -51.595 20.632 45.601 1.00 55.44 99 ASN A C 1
ATOM 745 O O . ASN A 1 99 ? -50.727 21.198 46.251 1.00 55.44 99 ASN A O 1
ATOM 749 N N . GLU A 1 100 ? -52.814 21.153 45.442 1.00 58.91 100 GLU A N 1
ATOM 750 C CA . GLU A 1 100 ? -53.189 22.470 45.979 1.00 58.91 100 GLU A CA 1
ATOM 751 C C . GLU A 1 100 ? -53.623 22.389 47.455 1.00 58.91 100 GLU A C 1
ATOM 753 O O . GLU A 1 100 ? -53.175 23.192 48.268 1.00 58.91 100 GLU A O 1
ATOM 758 N N . GLU A 1 101 ? -54.366 21.344 47.849 1.00 55.50 101 GLU A N 1
ATOM 759 C CA . GLU A 1 101 ? -54.798 21.146 49.246 1.00 55.50 101 GLU A CA 1
ATOM 760 C C . GLU A 1 101 ? -53.650 20.670 50.165 1.00 55.50 101 GLU A C 1
ATOM 762 O O . GLU A 1 101 ? -53.609 20.995 51.352 1.00 55.50 101 GLU A O 1
ATOM 767 N N . GLU A 1 102 ? -52.679 19.922 49.625 1.00 59.66 102 GLU A N 1
ATOM 768 C CA . GLU A 1 102 ? -51.483 19.491 50.366 1.00 59.66 102 GLU A CA 1
ATOM 769 C C . GLU A 1 102 ? -50.503 20.660 50.576 1.00 59.66 102 GLU A C 1
ATOM 771 O O . GLU A 1 102 ? -49.932 20.802 51.656 1.00 59.66 102 GLU A O 1
ATOM 776 N N . MET A 1 103 ? -50.380 21.561 49.595 1.00 55.19 103 MET A N 1
ATOM 777 C CA . MET A 1 103 ? -49.520 22.747 49.681 1.00 55.19 103 MET A CA 1
ATOM 778 C C . MET A 1 103 ? -50.087 23.822 50.627 1.00 55.19 103 MET A C 1
ATOM 780 O O . MET A 1 103 ? -49.315 24.494 51.312 1.00 55.19 103 MET A O 1
ATOM 784 N N . GLU A 1 104 ? -51.416 23.943 50.746 1.00 64.50 104 GLU A N 1
ATOM 785 C CA . GLU A 1 104 ? -52.063 24.835 51.722 1.00 64.50 104 GLU A CA 1
ATOM 786 C C . GLU A 1 104 ? -51.819 24.374 53.171 1.00 64.50 104 GLU A C 1
ATOM 788 O O . GLU A 1 104 ? -51.455 25.178 54.033 1.00 64.50 104 GLU A O 1
ATOM 793 N N . ARG A 1 105 ? -51.904 23.060 53.434 1.00 63.44 105 ARG A N 1
ATOM 794 C CA . ARG A 1 105 ? -51.608 22.476 54.757 1.00 63.44 105 ARG A CA 1
ATOM 795 C C . ARG A 1 105 ? -50.136 22.625 55.150 1.00 63.44 105 ARG A C 1
ATOM 797 O O . ARG A 1 105 ? -49.839 22.872 56.317 1.00 63.44 105 ARG A O 1
ATOM 804 N N . ILE A 1 106 ? -49.221 22.511 54.187 1.00 63.69 106 ILE A N 1
ATOM 805 C CA . ILE A 1 106 ? -47.778 22.685 54.415 1.00 63.69 106 ILE A CA 1
ATOM 806 C C . ILE A 1 106 ? -47.442 24.156 54.727 1.00 63.69 106 ILE A C 1
ATOM 808 O O . ILE A 1 106 ? -46.663 24.422 55.642 1.00 63.69 106 ILE A O 1
ATOM 812 N N . ASN A 1 107 ? -48.068 25.118 54.040 1.00 59.47 107 ASN A N 1
ATOM 813 C CA . ASN A 1 107 ? -47.849 26.547 54.296 1.00 59.47 107 ASN A CA 1
ATOM 814 C C . ASN A 1 107 ? -48.476 27.028 55.617 1.00 59.47 107 ASN A C 1
ATOM 816 O O . ASN A 1 107 ? -47.914 27.908 56.267 1.00 59.47 107 ASN A O 1
ATOM 820 N N . ALA A 1 108 ? -49.593 26.431 56.050 1.00 61.16 108 ALA A N 1
ATOM 821 C CA . ALA A 1 108 ? -50.183 26.700 57.363 1.00 61.16 108 ALA A CA 1
ATOM 822 C C . ALA A 1 108 ? -49.298 26.190 58.518 1.00 61.16 108 ALA A C 1
ATOM 824 O O . ALA A 1 108 ? -49.184 26.856 59.545 1.00 61.16 108 ALA A O 1
ATOM 825 N N . ALA A 1 109 ? -48.627 25.045 58.340 1.00 59.53 109 ALA A N 1
ATOM 826 C CA . ALA A 1 109 ? -47.705 24.492 59.335 1.00 59.53 109 ALA A CA 1
ATOM 827 C C . ALA A 1 109 ? -46.386 25.283 59.431 1.00 59.53 109 ALA A C 1
ATOM 829 O O . ALA A 1 109 ? -45.850 25.459 60.521 1.00 59.53 109 ALA A O 1
ATOM 830 N N . ALA A 1 110 ? -45.886 25.813 58.310 1.00 58.66 110 ALA A N 1
ATOM 831 C CA . ALA A 1 110 ? -44.660 26.614 58.278 1.00 58.66 110 ALA A CA 1
ATOM 832 C C . ALA A 1 110 ? -44.815 28.020 58.897 1.00 58.66 110 ALA A C 1
ATOM 834 O O . ALA A 1 110 ? -43.818 28.667 59.212 1.00 58.66 110 ALA A O 1
ATOM 835 N N . GLY A 1 111 ? -46.051 28.501 59.078 1.00 49.44 111 GLY A N 1
ATOM 836 C CA . GLY A 1 111 ? -46.344 29.806 59.676 1.00 49.44 111 GLY A CA 1
ATOM 837 C C . GLY A 1 111 ? -46.405 29.829 61.208 1.00 49.44 111 GLY A C 1
ATOM 838 O O . GLY A 1 111 ? -46.522 30.914 61.770 1.00 49.44 111 GLY A O 1
ATOM 839 N N . ALA A 1 112 ? -46.338 28.674 61.883 1.00 53.75 112 ALA A N 1
ATOM 840 C CA . ALA A 1 112 ? -46.561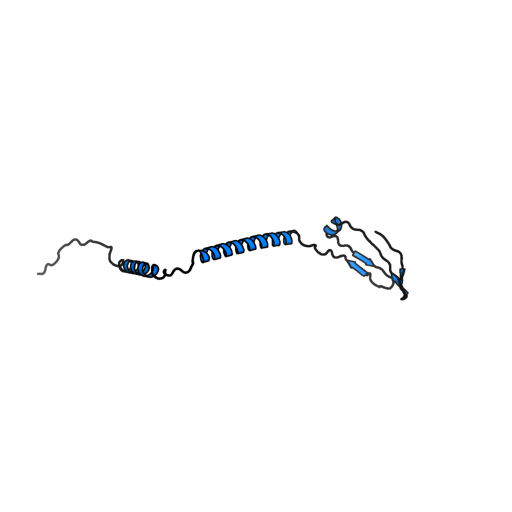 28.569 63.330 1.00 53.75 112 ALA A CA 1
ATOM 841 C C . ALA A 1 112 ? -45.286 28.350 64.176 1.00 53.75 112 ALA A C 1
ATOM 843 O O . ALA A 1 112 ? -45.389 28.290 65.395 1.00 53.75 112 ALA A O 1
ATOM 844 N N . ASP A 1 113 ? -44.097 28.268 63.565 1.00 45.53 113 ASP A N 1
ATOM 845 C CA . ASP A 1 113 ? -42.825 27.981 64.263 1.00 45.53 113 ASP A CA 1
ATOM 846 C C . ASP A 1 113 ? -41.893 29.206 64.370 1.00 45.53 113 ASP A C 1
ATOM 848 O O . ASP A 1 113 ? -40.677 29.149 64.204 1.00 45.53 113 ASP A O 1
ATOM 852 N N . ARG A 1 114 ? -42.469 30.376 64.638 1.00 52.28 114 ARG A N 1
ATOM 853 C CA . ARG A 1 114 ? -41.734 31.465 65.286 1.00 52.28 114 ARG A CA 1
ATOM 854 C C . ARG A 1 114 ? -42.584 31.961 66.428 1.00 52.28 114 ARG A C 1
ATOM 856 O O . ARG A 1 114 ? -43.299 32.925 66.233 1.00 52.28 114 ARG A O 1
ATOM 863 N N . ASP A 1 115 ? -42.514 31.283 67.565 1.00 41.94 115 ASP A N 1
ATOM 864 C CA . ASP A 1 115 ? -42.581 31.918 68.880 1.00 41.94 115 ASP A CA 1
ATOM 865 C C . ASP A 1 115 ? -42.232 30.891 69.967 1.00 41.94 115 ASP A C 1
ATOM 867 O O . ASP A 1 115 ? -43.052 30.073 70.371 1.00 41.94 115 ASP A O 1
ATOM 871 N N . GLY A 1 116 ? -41.003 30.997 70.476 1.00 42.28 116 GLY A N 1
ATOM 872 C CA . GLY A 1 116 ? -40.720 30.728 71.884 1.00 42.28 116 GLY A CA 1
ATOM 873 C C . GLY A 1 116 ? -40.096 29.381 72.243 1.00 42.28 116 GLY A C 1
ATOM 874 O O . GLY A 1 116 ? -40.797 28.410 72.489 1.00 42.28 116 GLY A O 1
ATOM 875 N N . GLU A 1 117 ? -38.789 29.396 72.517 1.00 35.03 117 GLU A N 1
ATOM 876 C CA . GLU A 1 117 ? -38.256 28.634 73.649 1.00 35.03 117 GLU A CA 1
ATOM 877 C C . GLU A 1 117 ? -37.113 29.413 74.321 1.00 35.03 117 GLU A C 1
ATOM 879 O O . GLU A 1 117 ? -36.187 29.886 73.662 1.00 35.03 117 GLU A O 1
ATOM 884 N N . GLY A 1 118 ? -37.214 29.602 75.640 1.00 34.72 118 GLY A N 1
ATOM 885 C CA . GLY A 1 118 ? -36.213 30.291 76.457 1.00 34.72 118 GLY A CA 1
ATOM 886 C C . GLY A 1 118 ? -36.770 30.763 77.800 1.00 34.72 118 GLY A C 1
ATOM 887 O O . GLY A 1 118 ? -36.949 31.960 78.014 1.00 34.72 118 GLY A O 1
ATOM 888 N N . GLY A 1 119 ? -37.105 29.820 78.684 1.00 35.81 119 GLY A N 1
ATOM 889 C CA . GLY A 1 119 ? -37.668 30.086 80.007 1.00 35.81 119 GLY A CA 1
ATOM 890 C C . GLY A 1 119 ? -36.651 30.489 81.089 1.00 35.81 119 GLY A C 1
ATOM 891 O O . GLY A 1 119 ? -35.559 29.943 81.159 1.00 35.81 119 GLY A O 1
ATOM 892 N N . VAL A 1 120 ? -37.121 31.405 81.949 1.00 35.62 120 VAL A N 1
ATOM 893 C CA . VAL A 1 120 ? -36.990 31.492 83.423 1.00 35.62 120 VAL A CA 1
ATOM 894 C C . VAL A 1 120 ? -35.598 31.624 84.064 1.00 35.62 120 VAL A C 1
ATOM 896 O O . VAL A 1 120 ? -34.892 30.645 84.234 1.00 35.62 120 VAL A O 1
ATOM 899 N N . GLU A 1 121 ? -35.331 32.813 84.626 1.00 36.47 121 GLU A N 1
ATOM 900 C CA . GLU A 1 121 ? -34.937 32.984 86.041 1.00 36.47 121 GLU A CA 1
ATOM 901 C C . GLU A 1 121 ? -35.053 34.468 86.445 1.00 36.47 121 GLU A C 1
ATOM 903 O O . GLU A 1 121 ? -34.379 35.330 85.881 1.00 36.47 121 GLU A O 1
ATOM 908 N N . ARG A 1 122 ? -35.922 34.789 87.414 1.00 39.50 122 ARG A N 1
ATOM 909 C CA . ARG A 1 122 ? -35.827 36.004 88.244 1.00 39.50 122 ARG A CA 1
ATOM 910 C C . ARG A 1 122 ? -36.369 35.699 89.637 1.00 39.50 122 ARG A C 1
ATOM 912 O O . ARG A 1 122 ? -37.574 35.768 89.869 1.00 39.50 122 ARG A O 1
ATOM 919 N N . GLU A 1 123 ? -35.456 35.373 90.547 1.00 40.34 123 GLU A N 1
ATOM 920 C CA . GLU A 1 123 ? -35.654 35.56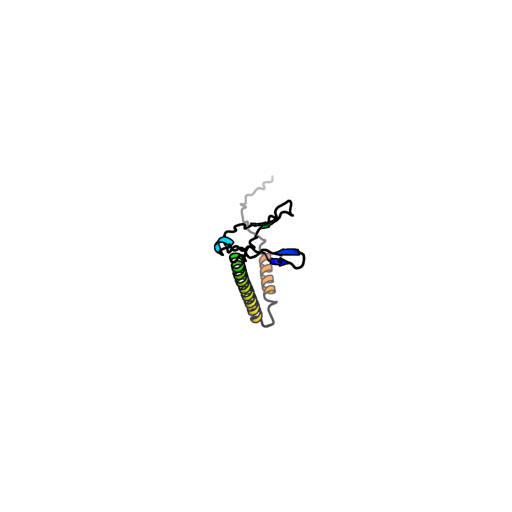4 91.982 1.00 40.34 123 GLU A CA 1
ATOM 921 C C . GLU A 1 123 ? -35.906 37.050 92.278 1.00 40.34 123 GLU A C 1
ATOM 923 O O . GLU A 1 123 ? -35.276 37.944 91.705 1.00 40.34 123 GLU A O 1
ATOM 928 N N . GLY A 1 124 ? -36.858 37.311 93.171 1.00 41.84 124 GLY A N 1
ATOM 929 C CA . GLY A 1 124 ? -37.099 38.632 93.730 1.00 41.84 124 GLY A CA 1
ATOM 930 C C . GLY A 1 124 ? -36.122 38.940 94.862 1.00 41.84 124 GLY A C 1
ATOM 931 O O . GLY A 1 124 ? -35.851 38.087 95.698 1.00 41.84 124 GLY A O 1
ATOM 932 N N . MET A 1 125 ? -35.650 40.185 94.927 1.00 44.09 125 MET A N 1
ATOM 933 C CA . MET A 1 125 ? -35.211 40.798 96.180 1.00 44.09 125 MET A CA 1
ATOM 934 C C . MET A 1 125 ? -35.364 42.320 96.083 1.00 44.09 125 MET A C 1
ATOM 936 O O . MET A 1 125 ? -34.815 42.977 95.197 1.00 44.09 125 MET A O 1
ATOM 940 N N . GLU A 1 126 ? -36.152 42.841 97.015 1.00 41.75 126 GLU A N 1
ATOM 941 C CA . GLU A 1 126 ? -36.470 44.237 97.296 1.00 41.75 126 GLU A CA 1
ATOM 942 C C . GLU A 1 126 ? -35.261 45.181 97.326 1.00 41.75 126 GLU A C 1
ATOM 944 O O . GLU A 1 126 ? -34.241 44.862 97.932 1.00 41.75 126 GLU A O 1
ATOM 949 N N . ARG A 1 127 ? -35.440 46.405 96.802 1.00 45.00 127 ARG A N 1
ATOM 950 C CA . ARG A 1 127 ? -34.877 47.645 97.371 1.00 45.00 127 ARG A CA 1
ATOM 951 C C . ARG A 1 127 ? -35.731 48.849 96.968 1.00 45.00 127 ARG A C 1
ATOM 953 O O . ARG A 1 127 ? -35.615 49.302 95.837 1.00 45.00 127 ARG A O 1
ATOM 960 N N . VAL A 1 128 ? -36.484 49.422 97.909 1.00 48.59 128 VAL A N 1
ATOM 961 C CA . VAL A 1 128 ? -36.688 50.880 97.982 1.00 48.59 128 VAL A CA 1
ATOM 962 C C . VAL A 1 128 ? -36.741 51.276 99.458 1.00 48.59 128 VAL A C 1
ATOM 964 O O . VAL A 1 128 ? -37.738 51.067 100.139 1.00 48.59 128 VAL A O 1
ATOM 967 N N . SER A 1 129 ? -35.638 51.843 99.941 1.00 47.56 129 SER A N 1
ATOM 968 C CA . SER A 1 129 ? -35.608 52.711 101.115 1.00 47.56 129 SER A CA 1
ATOM 969 C C . SER A 1 129 ? -35.582 54.140 100.584 1.00 47.56 129 SER A C 1
ATOM 971 O O . SER A 1 129 ? -34.696 54.470 99.797 1.00 47.56 129 SER A O 1
ATOM 973 N N . ALA A 1 130 ? -36.527 54.973 101.003 1.00 50.25 130 ALA A N 1
ATOM 974 C CA . ALA A 1 130 ? -36.445 56.420 100.863 1.00 50.25 130 ALA A CA 1
ATOM 975 C C . ALA A 1 130 ? -36.726 57.027 102.243 1.00 50.25 130 ALA A C 1
ATOM 977 O O . ALA A 1 130 ? -37.803 56.819 102.803 1.00 50.25 130 ALA A O 1
ATOM 978 N N . SER A 1 131 ? -35.703 57.681 102.801 1.00 50.25 131 SER A N 1
ATOM 979 C CA . SER A 1 131 ? -35.838 58.700 103.849 1.00 50.25 131 SER A CA 1
ATOM 980 C C . SER A 1 131 ? -36.305 60.014 103.243 1.00 50.25 131 SER A C 1
ATOM 982 O O . SER A 1 131 ? -36.005 60.237 102.048 1.00 50.25 131 SER A O 1
#

Organism: NCBI:txid143900

Sequence (131 aa):
MTIGDTLPNGDGTYQLRRSLSVSAEMLSQRHGYTCTVRHVSMDNKLDVTWESQPGPNIALVLGASLTALSAGLLIVVVGVLIWRRQRSREPGCSSATKNEEEMERINAAAGADRDGEGGVEREGMERVSAS

InterPro domains:
  IPR003006 Immunoglobulin/major histocompatibility complex, conserved site [PS00290] (33-39)
  IPR013783 Immunoglobulin-like fold [G3DSA:2.60.40.10] (1-54)
  IPR036179 Immunoglobulin-like domain superfamily [SSF48726] (3-51)
  IPR050208 Antigen-presenting and immune regulatory MHC class I-related [PTHR16675] (3-87)